Protein AF-A0A5N9HG18-F1 (afdb_monomer_lite)

Foldseek 3Di:
DPPPPVVVVVVVVVVVVVPPDPPDPDWDWDFPDDDPNDTDTHTPPVDDAQDWDADPPRDIDGHD

Sequence (64 aa):
MTTRGQDIASVIKKQIEEYGSSASMVNVGVVTEVGDAIANIHGLSGVQLTELLEFPGGVIGMAM

Radius of gyration: 18.89 Å; chains: 1; bounding box: 44×31×39 Å

Structure (mmCIF, N/CA/C/O backbone):
data_AF-A0A5N9HG18-F1
#
_entry.id   AF-A0A5N9HG18-F1
#
loop_
_atom_site.group_PDB
_atom_site.id
_atom_site.type_symbol
_atom_site.label_atom_id
_atom_site.label_alt_id
_atom_site.label_comp_id
_atom_site.label_asym_id
_atom_site.label_entity_id
_atom_site.label_seq_id
_atom_site.pdbx_PDB_ins_code
_atom_site.Cartn_x
_atom_site.Cartn_y
_atom_site.Cartn_z
_atom_site.occupancy
_atom_site.B_iso_or_equiv
_atom_site.auth_seq_id
_atom_site.auth_comp_id
_atom_site.auth_asym_id
_atom_site.auth_atom_id
_atom_site.pdbx_PDB_model_num
ATOM 1 N N . MET A 1 1 ? -32.671 -18.304 24.505 1.00 47.47 1 MET A N 1
ATOM 2 C CA . MET A 1 1 ? -31.238 -18.131 24.172 1.00 47.47 1 MET A CA 1
ATOM 3 C C . MET A 1 1 ? -31.162 -17.247 22.924 1.00 47.47 1 MET A C 1
ATOM 5 O O . MET A 1 1 ? -31.272 -17.764 21.827 1.00 47.47 1 MET A O 1
ATOM 9 N N . THR A 1 2 ? -31.111 -15.916 23.079 1.00 49.69 2 THR A N 1
ATOM 10 C CA . THR A 1 2 ? -31.171 -14.947 21.950 1.00 49.69 2 THR A CA 1
ATOM 11 C C . THR A 1 2 ? -30.014 -13.935 21.969 1.00 49.69 2 THR A C 1
ATOM 13 O O . THR A 1 2 ? -29.967 -12.994 21.186 1.00 49.69 2 THR A O 1
ATOM 16 N N . THR A 1 3 ? -29.027 -14.146 22.839 1.00 53.88 3 THR A N 1
ATOM 17 C CA . THR A 1 3 ? -28.005 -13.150 23.190 1.00 53.88 3 THR A CA 1
ATOM 18 C C . THR A 1 3 ? -27.034 -12.798 22.058 1.00 53.88 3 THR A C 1
ATOM 20 O O . THR A 1 3 ? -26.514 -11.696 22.042 1.00 53.88 3 THR A O 1
ATOM 23 N N . ARG A 1 4 ? -26.858 -13.651 21.038 1.00 61.09 4 ARG A N 1
ATOM 24 C CA . ARG A 1 4 ? -25.858 -13.420 19.974 1.00 61.09 4 ARG A CA 1
ATOM 25 C C . ARG A 1 4 ? -26.150 -12.219 19.061 1.00 61.09 4 ARG A C 1
ATOM 27 O O . ARG A 1 4 ? -25.216 -11.646 18.519 1.00 61.09 4 ARG A O 1
ATOM 34 N N . GLY A 1 5 ? -27.416 -11.838 18.868 1.00 59.50 5 GLY A N 1
ATOM 35 C CA . GLY A 1 5 ? -27.783 -10.747 17.949 1.00 59.50 5 GLY A CA 1
ATOM 36 C C . GLY A 1 5 ? -27.612 -9.344 18.541 1.00 59.50 5 GLY A C 1
ATOM 37 O O . GLY A 1 5 ? -27.220 -8.420 17.831 1.00 59.50 5 GLY A O 1
ATOM 38 N N . GLN A 1 6 ? -27.873 -9.187 19.844 1.00 61.47 6 GLN A N 1
ATOM 39 C CA . GLN A 1 6 ? -27.727 -7.899 20.535 1.00 61.47 6 GLN A CA 1
ATOM 40 C C . GLN A 1 6 ? -26.254 -7.501 20.704 1.00 61.47 6 GLN A C 1
ATOM 42 O O . GLN A 1 6 ? -25.933 -6.316 20.612 1.00 61.47 6 GLN A O 1
ATOM 47 N N . ASP A 1 7 ? -25.360 -8.481 20.865 1.00 66.06 7 ASP A N 1
ATOM 48 C CA . ASP A 1 7 ? -23.916 -8.244 20.950 1.00 66.06 7 ASP A CA 1
ATOM 49 C C . ASP A 1 7 ? -23.344 -7.716 19.628 1.00 66.06 7 ASP A C 1
ATOM 51 O O . ASP A 1 7 ? -22.620 -6.723 19.622 1.00 66.06 7 ASP A O 1
ATOM 55 N N . ILE A 1 8 ? -23.728 -8.304 18.488 1.00 73.94 8 ILE A N 1
ATOM 56 C CA . ILE A 1 8 ? -23.237 -7.874 17.167 1.00 73.94 8 ILE A CA 1
ATOM 57 C C . ILE A 1 8 ? -23.690 -6.440 16.861 1.00 73.94 8 ILE A C 1
ATOM 59 O O . ILE A 1 8 ? -22.885 -5.616 16.431 1.00 73.94 8 ILE A O 1
ATOM 63 N N . ALA A 1 9 ? -24.959 -6.117 17.128 1.00 81.19 9 ALA A N 1
ATOM 64 C CA . ALA A 1 9 ? -25.484 -4.768 16.917 1.00 81.19 9 ALA A CA 1
ATOM 65 C C . ALA A 1 9 ? -24.772 -3.725 17.797 1.00 81.19 9 ALA A C 1
ATOM 67 O O . ALA A 1 9 ? -24.483 -2.621 17.336 1.00 81.19 9 ALA A O 1
ATOM 68 N N . SER A 1 10 ? -24.451 -4.087 19.042 1.00 82.44 10 SER A N 1
ATOM 69 C CA . SER A 1 10 ? -23.736 -3.211 19.976 1.00 82.44 10 SER A CA 1
ATOM 70 C C . SER A 1 10 ? -22.285 -2.976 19.546 1.00 82.44 10 SER A C 1
ATOM 72 O O . SER A 1 10 ? -21.802 -1.848 19.620 1.00 82.44 10 SER A O 1
ATOM 74 N N . VAL A 1 11 ? -21.607 -4.005 19.029 1.00 83.31 11 VAL A N 1
ATOM 75 C CA . VAL A 1 11 ? -20.236 -3.899 18.501 1.00 83.31 11 VAL A CA 1
ATOM 76 C C . VAL A 1 11 ? -20.182 -3.023 17.250 1.00 83.31 11 VAL A C 1
ATOM 78 O O . VAL A 1 11 ? -19.335 -2.136 17.174 1.00 83.31 11 VAL A O 1
ATOM 81 N N . ILE A 1 12 ? -21.103 -3.215 16.299 1.00 83.38 12 ILE A N 1
ATOM 82 C CA . ILE A 1 12 ? -21.164 -2.391 15.080 1.00 83.38 12 ILE A CA 1
ATOM 83 C C . ILE A 1 12 ? -21.451 -0.931 15.440 1.00 83.38 12 ILE A C 1
ATOM 85 O O . ILE A 1 12 ? -20.804 -0.027 14.917 1.00 83.38 12 ILE A O 1
ATOM 89 N N . LYS A 1 13 ? -22.380 -0.683 16.372 1.00 84.50 13 LYS A N 1
ATOM 90 C CA . LYS A 1 13 ? -22.693 0.675 16.828 1.00 84.50 13 LYS A CA 1
ATOM 91 C C . LYS A 1 13 ? -21.475 1.356 17.457 1.00 84.50 13 LYS A C 1
ATOM 93 O O . LYS A 1 13 ? -21.194 2.503 17.131 1.00 84.50 13 LYS A O 1
ATOM 98 N N . LYS A 1 14 ? -20.717 0.622 18.277 1.00 83.38 14 LYS A N 1
ATOM 99 C CA . LYS A 1 14 ? -19.473 1.109 18.877 1.00 83.38 14 LYS A CA 1
ATOM 100 C C . LYS A 1 14 ? -18.401 1.421 17.824 1.00 83.38 14 LYS A C 1
ATOM 102 O O . LYS A 1 14 ? -17.774 2.465 17.910 1.00 83.38 14 LYS A O 1
ATOM 107 N N . GLN A 1 15 ? -18.241 0.578 16.801 1.00 80.31 15 GLN A N 1
ATOM 108 C CA . GLN A 1 15 ? -17.317 0.843 15.688 1.00 80.31 15 GLN A CA 1
ATOM 109 C C . GLN A 1 15 ? -17.707 2.083 14.878 1.00 80.31 15 GLN A C 1
ATOM 111 O O . GLN A 1 15 ? -16.828 2.818 14.451 1.00 80.31 15 GLN A O 1
ATOM 116 N N . ILE A 1 16 ? -19.005 2.332 14.677 1.00 82.50 16 ILE A N 1
ATOM 117 C CA . ILE A 1 16 ? -19.493 3.538 13.988 1.00 82.50 16 ILE A CA 1
ATOM 118 C C . ILE A 1 16 ? -19.247 4.791 14.839 1.00 82.50 16 ILE A C 1
ATOM 120 O O . ILE A 1 16 ? -18.849 5.819 14.301 1.00 82.50 16 ILE A O 1
ATOM 124 N N . GLU A 1 17 ? -19.462 4.717 16.155 1.00 82.12 17 GLU A N 1
ATOM 125 C CA . GLU A 1 17 ? -19.170 5.822 17.082 1.00 82.12 17 GLU A CA 1
ATOM 126 C C . GLU A 1 17 ? -17.659 6.111 17.179 1.00 82.12 17 GLU A C 1
ATOM 128 O O . GLU A 1 17 ? -17.260 7.271 17.258 1.00 82.12 17 GLU A O 1
ATOM 133 N N . GLU A 1 18 ? -16.819 5.072 17.118 1.00 78.19 18 GLU A N 1
ATOM 134 C CA . GLU A 1 18 ? -15.351 5.175 17.074 1.00 78.19 18 GLU A CA 1
ATOM 135 C C . GLU A 1 18 ? -14.803 5.541 15.686 1.00 78.19 18 GLU A C 1
ATOM 137 O O . GLU A 1 18 ? -13.644 5.945 15.582 1.00 78.19 18 GLU A O 1
ATOM 142 N N . TYR A 1 19 ? -15.618 5.469 14.626 1.00 75.75 19 TYR A N 1
ATOM 143 C CA . TYR A 1 19 ? -15.288 5.934 13.273 1.00 75.75 19 TYR A CA 1
ATOM 144 C C . TYR A 1 19 ? -15.313 7.474 13.214 1.00 75.75 19 TYR A C 1
ATOM 146 O O . TYR A 1 19 ? -16.017 8.117 12.435 1.00 75.75 19 TYR A O 1
ATOM 154 N N . GLY A 1 20 ? -14.551 8.094 14.107 1.00 61.09 20 GLY A N 1
ATOM 155 C CA . GLY A 1 20 ? -14.325 9.522 14.193 1.00 61.09 20 GLY A CA 1
ATOM 156 C C . GLY A 1 20 ? -13.101 9.888 13.373 1.00 61.09 20 GLY A C 1
ATOM 157 O O . GLY A 1 20 ? -11.986 9.794 13.866 1.00 61.09 20 GLY A O 1
ATOM 158 N N . SER A 1 21 ? -13.342 10.288 12.123 1.00 62.28 21 SER A N 1
ATOM 159 C CA . SER A 1 21 ? -12.486 11.078 11.223 1.00 62.28 21 SER A CA 1
ATOM 160 C C . SER A 1 21 ? -11.053 11.367 11.715 1.00 62.28 21 SER A C 1
ATOM 162 O O . SER A 1 21 ? -10.697 12.501 12.042 1.00 62.28 21 SER A O 1
ATOM 164 N N . SER A 1 22 ? -10.197 10.345 11.744 1.00 59.12 22 SER A N 1
ATOM 165 C CA . SER A 1 22 ? -8.757 10.542 11.852 1.00 59.12 22 SER A CA 1
ATOM 166 C C . SER A 1 22 ? -8.269 10.936 10.464 1.00 59.12 22 SER A C 1
ATOM 168 O O . SER A 1 22 ? -8.055 10.074 9.610 1.00 59.12 22 SER A O 1
ATOM 170 N N . ALA A 1 23 ? -8.150 12.239 10.206 1.00 59.09 23 ALA A N 1
ATOM 171 C CA . ALA A 1 23 ? -7.459 12.738 9.024 1.00 59.09 23 ALA A CA 1
ATOM 172 C C . ALA A 1 23 ? -5.982 12.325 9.131 1.00 59.09 23 ALA A C 1
ATOM 174 O O . ALA A 1 23 ? -5.151 13.047 9.678 1.00 59.09 23 ALA A O 1
ATOM 175 N N . SER A 1 24 ? -5.680 11.106 8.691 1.00 62.69 24 SER A N 1
ATOM 176 C CA . SER A 1 24 ? -4.322 10.592 8.636 1.00 62.69 24 SER A CA 1
ATOM 177 C C . SER A 1 24 ? -3.651 11.210 7.418 1.00 62.69 24 SER A C 1
ATOM 179 O O . SER A 1 24 ? -4.179 11.131 6.307 1.00 62.69 24 SER A O 1
ATOM 181 N N . MET A 1 25 ? -2.509 11.864 7.622 1.00 67.19 25 MET A N 1
ATOM 182 C CA . MET A 1 25 ? -1.677 12.307 6.509 1.00 67.19 25 MET A CA 1
ATOM 183 C C . MET A 1 25 ? -1.123 11.065 5.814 1.00 67.19 25 MET A C 1
ATOM 185 O O . MET A 1 25 ? -0.213 10.414 6.318 1.00 67.19 25 MET A O 1
ATOM 189 N N . VAL A 1 26 ? -1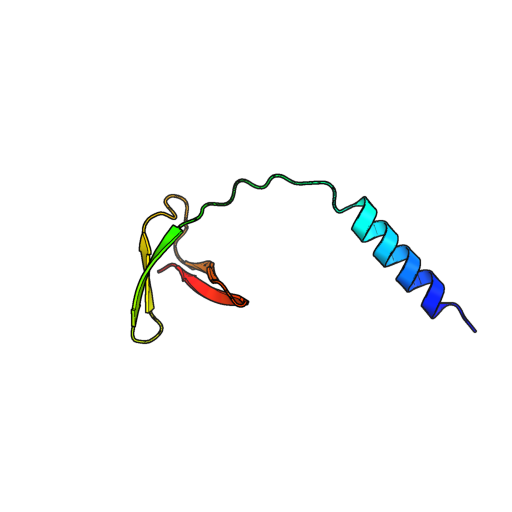.711 10.727 4.670 1.00 74.94 26 VAL A N 1
ATOM 190 C CA . VAL A 1 26 ? -1.270 9.620 3.823 1.00 74.94 26 VAL A CA 1
ATOM 191 C C . VAL A 1 26 ? -0.324 10.142 2.750 1.00 74.94 26 VAL A C 1
ATOM 193 O O . VAL A 1 26 ? -0.638 11.092 2.032 1.00 74.94 26 VAL A O 1
ATOM 196 N N . ASN A 1 27 ? 0.846 9.515 2.638 1.00 77.25 27 ASN A N 1
ATOM 197 C CA . ASN A 1 27 ? 1.736 9.732 1.505 1.00 77.25 27 ASN A CA 1
ATOM 198 C C . ASN A 1 27 ? 1.169 8.971 0.305 1.00 77.25 27 ASN A C 1
ATOM 200 O O . ASN A 1 27 ? 0.998 7.758 0.365 1.00 77.25 27 ASN A O 1
ATOM 204 N N . VAL A 1 28 ? 0.872 9.684 -0.779 1.00 83.44 28 VAL A N 1
ATOM 205 C CA . VAL A 1 28 ? 0.334 9.098 -2.013 1.00 83.44 28 VAL A CA 1
ATOM 206 C C . VAL A 1 28 ? 1.385 9.217 -3.114 1.00 83.44 28 VAL A C 1
ATOM 208 O O . VAL A 1 28 ? 2.051 10.246 -3.240 1.00 83.44 28 VAL A O 1
ATOM 211 N N . GLY A 1 29 ? 1.546 8.156 -3.900 1.00 87.19 29 GLY A N 1
ATOM 212 C CA . GLY A 1 29 ? 2.381 8.134 -5.101 1.00 87.19 29 GLY A CA 1
ATOM 213 C C . GLY A 1 29 ? 1.571 7.783 -6.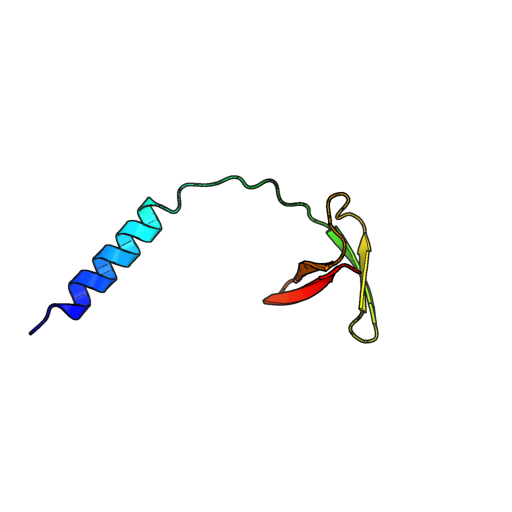342 1.00 87.19 29 GLY A C 1
ATOM 214 O O . GLY A 1 29 ? 0.433 7.323 -6.250 1.00 87.19 29 GLY A O 1
ATOM 215 N N . VAL A 1 30 ? 2.172 7.992 -7.510 1.00 89.19 30 VAL A N 1
ATOM 216 C CA . VAL A 1 30 ? 1.596 7.623 -8.806 1.00 89.19 30 VAL A CA 1
ATOM 217 C C . VAL A 1 30 ? 2.457 6.535 -9.430 1.00 89.19 30 VAL A C 1
ATOM 219 O O . VAL A 1 30 ? 3.671 6.690 -9.549 1.00 89.19 30 VAL A O 1
ATOM 222 N N . VAL A 1 31 ? 1.828 5.435 -9.835 1.00 90.81 31 VAL A N 1
ATOM 223 C CA . VAL A 1 31 ? 2.505 4.352 -10.555 1.00 90.81 31 VAL A CA 1
ATOM 224 C C . VAL A 1 31 ? 2.852 4.837 -11.961 1.00 90.81 31 VAL A C 1
ATOM 226 O O . VAL A 1 31 ? 1.964 5.243 -12.711 1.00 90.81 31 VAL A O 1
ATOM 229 N N . THR A 1 32 ? 4.134 4.806 -12.317 1.00 90.50 32 THR A N 1
ATOM 230 C CA . THR A 1 32 ? 4.619 5.211 -13.645 1.00 90.50 32 THR A CA 1
ATOM 231 C C . THR A 1 32 ? 4.795 4.026 -14.584 1.00 90.50 32 THR A C 1
ATOM 233 O O . THR A 1 32 ? 4.576 4.163 -15.783 1.00 90.50 32 THR A O 1
ATOM 236 N N . GLU A 1 33 ? 5.177 2.865 -14.053 1.00 90.12 33 GLU A N 1
ATOM 237 C CA . GLU A 1 33 ? 5.444 1.656 -14.835 1.00 90.12 33 GLU A CA 1
ATOM 238 C C . GLU A 1 33 ? 5.128 0.408 -14.006 1.00 90.12 33 GLU A C 1
ATOM 240 O O . GLU A 1 33 ? 5.300 0.414 -12.786 1.00 90.12 33 GLU A O 1
ATOM 245 N N . VAL A 1 34 ? 4.675 -0.657 -14.669 1.00 90.81 34 VAL A N 1
ATOM 246 C CA . VAL A 1 34 ? 4.430 -1.972 -14.065 1.00 90.81 34 VAL A CA 1
ATOM 247 C C . VAL A 1 34 ? 4.967 -3.052 -15.003 1.00 90.81 34 VAL A C 1
ATOM 249 O O . VAL A 1 34 ? 4.597 -3.077 -16.177 1.00 90.81 34 VAL A O 1
ATOM 252 N N . GLY A 1 35 ? 5.795 -3.959 -14.485 1.00 88.69 35 GLY A N 1
ATOM 253 C CA . GLY A 1 35 ? 6.350 -5.091 -15.231 1.00 88.69 35 GLY A CA 1
ATOM 254 C C . GLY A 1 35 ? 6.906 -6.159 -14.292 1.00 88.69 35 GLY A C 1
ATOM 255 O O . GLY A 1 35 ? 7.463 -5.826 -13.255 1.00 88.69 35 GLY A O 1
ATOM 256 N N . ASP A 1 36 ? 6.715 -7.440 -14.616 1.00 88.94 36 ASP A N 1
ATOM 257 C CA . ASP A 1 36 ? 7.230 -8.586 -13.842 1.00 88.94 36 ASP A CA 1
ATOM 258 C C . ASP A 1 36 ? 6.967 -8.515 -12.324 1.00 88.94 36 ASP A C 1
ATOM 260 O O . ASP A 1 36 ? 7.826 -8.822 -11.504 1.00 88.94 36 ASP A O 1
ATOM 264 N N . ALA A 1 37 ? 5.750 -8.103 -11.947 1.00 85.56 37 ALA A N 1
ATOM 265 C CA . ALA A 1 37 ? 5.329 -7.884 -10.556 1.00 85.56 37 ALA A CA 1
ATOM 266 C C . ALA A 1 37 ? 6.122 -6.800 -9.791 1.00 85.56 37 ALA A C 1
ATOM 268 O O . ALA A 1 37 ? 5.985 -6.678 -8.574 1.00 85.56 37 ALA A O 1
ATOM 269 N N . ILE A 1 38 ? 6.890 -5.975 -10.502 1.00 89.69 38 ILE A N 1
ATOM 270 C CA . ILE A 1 38 ? 7.566 -4.782 -10.000 1.00 89.69 38 ILE A CA 1
ATOM 271 C C . ILE A 1 38 ? 6.809 -3.556 -10.520 1.00 89.69 38 ILE A C 1
ATOM 273 O O . ILE A 1 38 ? 6.438 -3.479 -11.693 1.00 89.69 38 ILE A O 1
ATOM 277 N N . ALA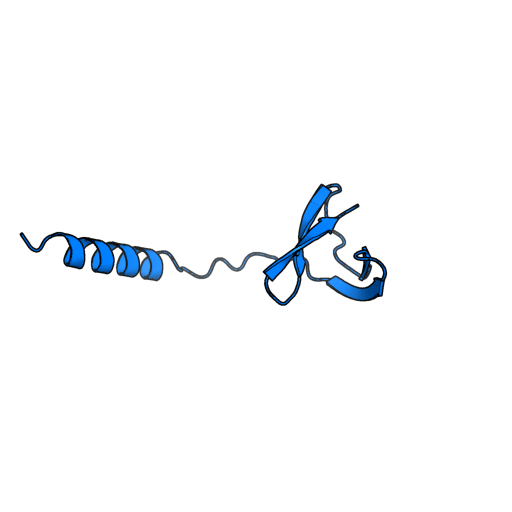 A 1 39 ? 6.558 -2.589 -9.641 1.00 90.81 39 ALA A N 1
ATOM 278 C CA . ALA A 1 39 ? 5.934 -1.322 -9.994 1.00 90.81 39 ALA A CA 1
ATOM 279 C C . ALA A 1 39 ? 6.884 -0.173 -9.653 1.00 90.81 39 ALA A C 1
ATOM 281 O O . ALA A 1 39 ? 7.308 -0.041 -8.506 1.00 90.81 39 ALA A O 1
ATOM 282 N N . ASN A 1 40 ? 7.189 0.674 -10.635 1.00 90.06 40 ASN A N 1
ATOM 283 C CA . ASN A 1 40 ? 7.895 1.927 -10.390 1.00 90.06 40 ASN A CA 1
ATOM 284 C C . ASN A 1 40 ? 6.874 2.986 -9.975 1.00 90.06 40 ASN A C 1
ATOM 286 O O . ASN A 1 40 ? 5.906 3.251 -10.696 1.00 90.0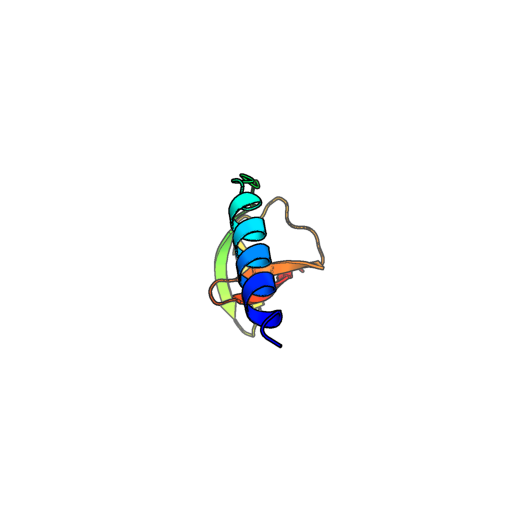6 40 ASN A O 1
ATOM 290 N N . ILE A 1 41 ? 7.086 3.586 -8.805 1.00 90.38 41 ILE A N 1
ATOM 291 C CA . ILE A 1 41 ? 6.196 4.597 -8.233 1.00 90.38 41 ILE A CA 1
ATOM 292 C C . ILE A 1 41 ? 6.958 5.911 -8.123 1.00 90.38 41 ILE A C 1
ATOM 294 O O . ILE A 1 41 ? 8.053 5.968 -7.569 1.00 90.38 41 ILE A O 1
ATOM 298 N N . HIS A 1 42 ? 6.357 6.981 -8.630 1.00 88.12 42 HIS A N 1
ATOM 299 C CA . HIS A 1 42 ? 6.847 8.335 -8.437 1.00 88.12 42 HIS A CA 1
ATOM 300 C C . HIS A 1 42 ? 6.115 9.001 -7.265 1.00 88.12 42 HIS A C 1
ATOM 302 O O . HIS A 1 42 ? 4.889 8.915 -7.157 1.00 88.12 42 HIS A O 1
ATOM 308 N N . GLY A 1 43 ? 6.853 9.690 -6.395 1.00 87.56 43 GLY A N 1
ATOM 309 C CA . GLY A 1 43 ? 6.327 10.264 -5.154 1.00 87.56 43 GLY A CA 1
ATOM 310 C C . GLY A 1 43 ? 6.710 9.417 -3.944 1.00 87.56 43 GLY A C 1
ATOM 311 O O . GLY A 1 43 ? 7.857 8.992 -3.854 1.00 87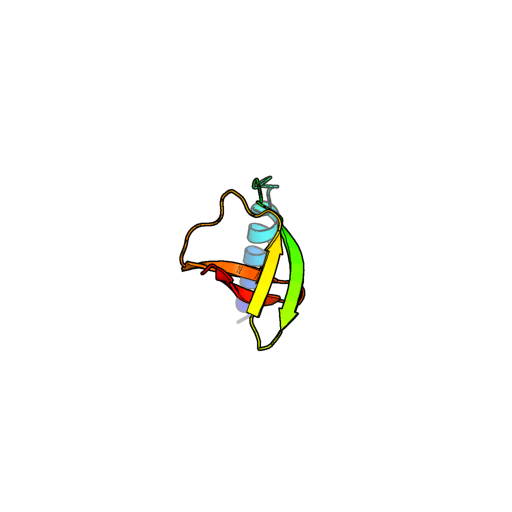.56 43 GLY A O 1
ATOM 312 N N . LEU A 1 44 ? 5.770 9.207 -3.010 1.00 85.94 44 LEU A N 1
ATOM 313 C CA . LEU A 1 44 ? 5.997 8.443 -1.771 1.00 85.94 44 LEU A CA 1
ATOM 314 C C . LEU A 1 44 ? 7.287 8.849 -1.026 1.00 85.94 44 LEU A C 1
ATOM 316 O O . LEU A 1 44 ? 7.981 8.012 -0.467 1.00 85.94 44 LEU A O 1
ATOM 320 N N . SER A 1 45 ? 7.611 10.146 -0.975 1.00 81.62 45 SER A N 1
ATOM 321 C CA . SER A 1 45 ? 8.894 10.640 -0.445 1.00 81.62 45 SER A CA 1
ATOM 322 C C . SER A 1 45 ? 9.179 10.266 1.017 1.00 81.62 45 SER A C 1
ATOM 324 O O . SER A 1 45 ? 10.316 10.378 1.463 1.00 81.62 45 SER A O 1
ATOM 326 N N . GLY A 1 46 ? 8.148 9.876 1.772 1.00 83.75 46 GLY A N 1
ATOM 327 C CA . GLY A 1 46 ? 8.250 9.416 3.156 1.00 83.75 46 GLY A CA 1
ATOM 328 C C . GLY A 1 46 ? 8.240 7.896 3.338 1.00 83.75 46 GLY A C 1
ATOM 329 O O . GLY A 1 46 ? 8.151 7.465 4.483 1.00 83.75 46 GLY A O 1
ATOM 330 N N . VAL A 1 47 ? 8.279 7.102 2.261 1.00 87.19 47 VAL A N 1
ATOM 331 C CA . VAL A 1 47 ? 8.245 5.635 2.353 1.00 87.19 47 VAL A CA 1
ATOM 332 C C . VAL A 1 47 ? 9.545 5.092 2.934 1.00 87.19 47 VAL A C 1
ATOM 334 O O . VAL A 1 47 ? 10.641 5.558 2.605 1.00 87.19 47 VAL A O 1
ATOM 337 N N . GLN A 1 48 ? 9.429 4.102 3.807 1.00 86.50 48 GLN A N 1
ATOM 338 C CA . GLN A 1 48 ? 10.568 3.400 4.377 1.00 86.50 48 GLN A CA 1
ATOM 339 C C . GLN A 1 48 ? 10.915 2.158 3.553 1.00 86.50 48 GLN A C 1
ATOM 341 O O . GLN A 1 48 ? 10.067 1.531 2.918 1.00 86.50 48 GLN A O 1
ATOM 346 N N . LEU A 1 49 ? 12.190 1.767 3.590 1.00 87.06 49 LEU A N 1
ATOM 347 C CA . LEU A 1 49 ? 12.612 0.491 3.023 1.00 87.06 49 LEU A CA 1
ATOM 348 C C . LEU A 1 49 ? 11.880 -0.648 3.746 1.00 87.06 49 LEU A C 1
ATOM 350 O O . LEU A 1 49 ? 11.833 -0.663 4.976 1.00 87.06 49 LEU A O 1
ATOM 354 N N . THR A 1 50 ? 11.380 -1.634 3.001 1.00 89.56 50 THR A N 1
ATOM 355 C CA . THR A 1 50 ? 10.592 -2.765 3.534 1.00 89.56 50 THR A CA 1
ATOM 356 C C . THR A 1 50 ? 9.212 -2.355 4.081 1.00 89.56 50 THR A C 1
ATOM 358 O O . THR A 1 50 ? 8.581 -3.112 4.815 1.00 89.56 50 THR A O 1
ATOM 361 N N . GLU A 1 51 ? 8.704 -1.171 3.728 1.00 89.44 51 GLU A N 1
ATOM 362 C CA . GLU A 1 51 ? 7.328 -0.779 4.049 1.00 89.44 51 GLU A CA 1
ATOM 363 C C . GLU A 1 51 ? 6.319 -1.488 3.132 1.00 89.44 51 GLU A C 1
ATOM 365 O O . GLU A 1 51 ? 6.593 -1.753 1.959 1.00 89.44 51 GLU A O 1
ATOM 370 N N . LEU A 1 52 ? 5.142 -1.809 3.672 1.00 90.94 52 LEU A N 1
ATOM 371 C CA . LEU A 1 52 ? 4.044 -2.383 2.900 1.00 90.94 52 LEU A CA 1
ATOM 372 C C . LEU A 1 52 ? 3.222 -1.264 2.266 1.00 90.94 52 LEU A C 1
ATOM 374 O O . LEU A 1 52 ? 2.688 -0.403 2.960 1.00 90.94 52 LEU A O 1
ATOM 378 N N . LEU A 1 53 ? 3.093 -1.316 0.946 1.00 89.25 53 LEU A N 1
ATOM 379 C CA . LEU A 1 53 ? 2.300 -0.387 0.158 1.00 89.25 53 LEU A CA 1
ATOM 380 C C . LEU A 1 53 ? 1.024 -1.070 -0.313 1.00 89.25 53 LEU A C 1
ATOM 382 O O . LEU A 1 53 ? 1.066 -2.154 -0.897 1.00 89.25 53 LEU A O 1
ATOM 386 N N . GLU A 1 54 ? -0.108 -0.416 -0.083 1.00 89.00 54 GLU A N 1
ATOM 387 C CA . GLU A 1 54 ? -1.396 -0.849 -0.608 1.00 89.00 54 GLU A CA 1
ATOM 388 C C . GLU A 1 54 ? -1.637 -0.220 -1.982 1.00 89.00 54 GLU A C 1
ATOM 390 O O . GLU A 1 54 ? -1.626 1.000 -2.157 1.00 89.00 54 GLU A O 1
ATOM 395 N N . PHE A 1 55 ? -1.858 -1.076 -2.969 1.00 88.50 55 PHE A N 1
ATOM 396 C CA . PHE A 1 55 ? -2.210 -0.710 -4.328 1.00 88.50 55 PHE A CA 1
ATOM 397 C C . PHE A 1 55 ? -3.729 -0.794 -4.525 1.00 88.50 55 PHE A C 1
ATOM 399 O O . PHE A 1 55 ? -4.425 -1.531 -3.813 1.00 88.50 55 PHE A O 1
ATOM 406 N N . PRO A 1 56 ? -4.270 -0.094 -5.540 1.00 84.44 56 PRO A N 1
ATOM 407 C CA . PRO A 1 56 ? -5.672 -0.225 -5.908 1.00 84.44 56 PRO A CA 1
ATOM 408 C C . PRO A 1 56 ? -6.067 -1.692 -6.121 1.00 84.44 56 PRO A C 1
ATOM 410 O O . PRO A 1 56 ? -5.359 -2.449 -6.782 1.00 84.44 56 PRO A O 1
ATOM 413 N N . GLY A 1 57 ? -7.217 -2.087 -5.572 1.00 84.56 57 GLY A N 1
ATOM 414 C CA . GLY A 1 57 ? -7.700 -3.470 -5.644 1.00 84.56 57 GLY A CA 1
ATOM 415 C C . GLY A 1 57 ? -7.241 -4.371 -4.493 1.00 84.56 57 GLY A C 1
ATOM 416 O O . GLY A 1 57 ? -7.438 -5.580 -4.576 1.00 84.56 57 GLY A O 1
ATOM 417 N N . GLY A 1 58 ? -6.664 -3.803 -3.428 1.00 86.06 58 GLY A N 1
ATOM 418 C CA . GLY A 1 58 ? -6.273 -4.546 -2.223 1.00 86.06 58 GLY A CA 1
ATOM 419 C C . GLY A 1 58 ? -5.009 -5.387 -2.408 1.00 86.06 58 GLY A C 1
ATOM 420 O O . GLY A 1 58 ? -4.774 -6.332 -1.658 1.00 86.06 58 GLY A O 1
ATOM 421 N N . VAL A 1 59 ? -4.209 -5.077 -3.431 1.00 89.88 59 VAL A N 1
ATOM 422 C CA . VAL A 1 59 ? -2.907 -5.711 -3.649 1.00 89.88 59 VAL A CA 1
ATOM 423 C C . VAL A 1 59 ? -1.895 -5.046 -2.727 1.00 89.88 59 VAL A C 1
ATOM 425 O O . VAL A 1 59 ? -1.859 -3.826 -2.625 1.00 89.88 59 VAL A O 1
ATOM 428 N N . ILE A 1 60 ? -1.055 -5.841 -2.072 1.00 90.75 60 ILE A N 1
ATOM 429 C CA . ILE A 1 60 ? -0.003 -5.337 -1.191 1.00 90.75 60 ILE A CA 1
ATOM 430 C C . ILE A 1 60 ? 1.342 -5.613 -1.854 1.00 90.75 60 ILE A C 1
ATOM 432 O O . ILE A 1 60 ? 1.618 -6.749 -2.244 1.00 90.75 60 ILE A O 1
ATOM 436 N N . GLY A 1 61 ? 2.172 -4.583 -1.976 1.00 89.50 61 GLY A N 1
ATOM 437 C CA . GLY A 1 61 ? 3.561 -4.704 -2.407 1.00 89.50 61 GLY A CA 1
ATOM 438 C C . GLY A 1 61 ? 4.517 -4.224 -1.327 1.00 89.50 61 GLY A C 1
ATOM 439 O O . GLY A 1 61 ? 4.116 -3.606 -0.344 1.00 89.50 61 GLY A O 1
ATOM 440 N N . MET A 1 62 ? 5.794 -4.530 -1.507 1.00 91.44 62 MET A N 1
ATOM 441 C CA . MET A 1 62 ? 6.852 -4.125 -0.589 1.00 91.44 62 MET A CA 1
ATOM 442 C C . MET A 1 62 ? 7.697 -3.045 -1.251 1.00 91.44 62 MET A C 1
ATOM 444 O O . MET A 1 62 ? 8.134 -3.225 -2.387 1.00 91.44 62 MET A O 1
ATOM 448 N N . ALA A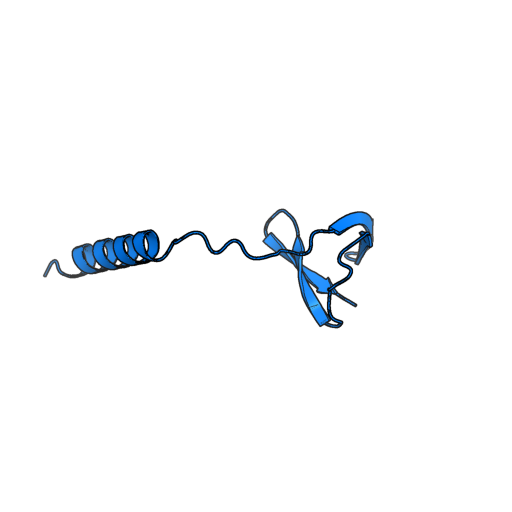 1 63 ? 7.926 -1.943 -0.544 1.00 89.75 63 ALA A N 1
ATOM 449 C CA . ALA A 1 63 ? 8.879 -0.928 -0.960 1.00 89.75 63 ALA A CA 1
ATOM 450 C C . ALA A 1 63 ? 10.304 -1.479 -0.813 1.00 89.75 63 ALA A C 1
ATOM 452 O O . ALA A 1 63 ? 10.701 -1.921 0.271 1.00 89.75 63 ALA A O 1
ATOM 453 N N . MET A 1 64 ? 11.061 -1.457 -1.905 1.00 84.25 64 MET A N 1
ATOM 454 C CA . MET A 1 64 ? 12.453 -1.902 -1.988 1.00 84.25 64 MET A CA 1
ATOM 455 C C . MET A 1 64 ? 13.316 -0.867 -2.698 1.00 84.25 64 MET A C 1
ATOM 457 O O . MET A 1 64 ? 12.751 -0.072 -3.481 1.00 84.25 64 MET A O 1
#

pLDDT: mean 80.55, std 11.73, range [47.47, 91.44]

Secondary structure (DSSP, 8-state):
--HHHHHHHHHHHHHHHH----------EEEEEEETTEEEEEE-TTPPTT-EEEETTTEEEE--